Protein AF-A0AB35PEB1-F1 (af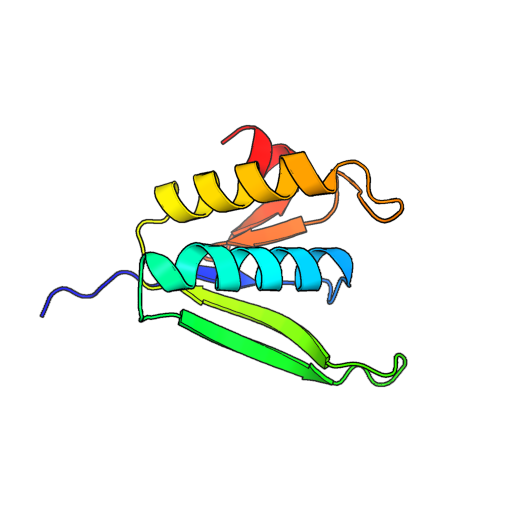db_monomer_lite)

pLDDT: mean 87.86, std 10.98, range [35.88, 96.69]

Foldseek 3Di:
DPPLPKKKKFQPPLDQVVQVLVVQLCVVCVVVDPPKDWDWDDDPPDRDIGTGMMIDSDDPVVSLVSSLVVLVVCVPPPSDDQQRWMAIPNRIDGVVRSNVD

Organism: Bacillus thuringiensis (NCBI:txid1428)

Sequence (101 aa):
MTNVEKVLIENVQENEFVSDLLKGLEQALRSETSSIEVQKKIQENAKGEIITAIVVGLATNLIYDYLKSILKMDKQREDYNVNITIKIEGKEYSLEEIEKK

Structure (mmCIF, N/CA/C/O backbone):
data_AF-A0AB35PEB1-F1
#
_entry.id   AF-A0AB35PEB1-F1
#
loop_
_atom_site.group_PDB
_atom_site.id
_atom_site.type_symbol
_atom_site.label_atom_id
_atom_site.label_alt_id
_atom_site.label_comp_id
_atom_site.label_asym_id
_atom_site.label_entity_id
_atom_site.label_seq_id
_atom_site.pdbx_PDB_ins_code
_atom_site.Cartn_x
_atom_site.Cartn_y
_atom_site.Cartn_z
_atom_site.occupancy
_atom_site.B_iso_or_equiv
_atom_site.auth_seq_id
_atom_site.auth_comp_id
_atom_site.auth_asym_id
_atom_site.auth_atom_id
_atom_site.pdbx_PDB_model_num
ATOM 1 N N . MET A 1 1 ? -7.027 -1.203 27.354 1.00 35.88 1 MET A N 1
ATOM 2 C CA . MET A 1 1 ? -6.117 -1.070 26.201 1.00 35.88 1 MET A CA 1
ATOM 3 C C . MET A 1 1 ? -6.920 -1.433 24.973 1.00 35.88 1 MET A C 1
ATOM 5 O O . MET A 1 1 ? -7.262 -2.595 24.815 1.00 35.88 1 MET A O 1
ATOM 9 N N . THR A 1 2 ? -7.336 -0.448 24.186 1.00 40.94 2 THR A N 1
ATOM 10 C CA . THR A 1 2 ? -7.943 -0.708 22.880 1.00 40.94 2 THR A CA 1
ATOM 11 C C . THR A 1 2 ? -6.825 -1.262 22.005 1.00 40.94 2 THR A C 1
ATOM 13 O O . THR A 1 2 ? -5.846 -0.558 21.767 1.00 40.94 2 THR A O 1
ATOM 16 N N . ASN A 1 3 ? -6.908 -2.536 21.613 1.00 48.97 3 ASN A N 1
ATOM 17 C CA . ASN A 1 3 ? -6.085 -3.044 20.521 1.00 48.97 3 ASN A CA 1
ATOM 18 C C . ASN A 1 3 ? -6.450 -2.183 19.314 1.00 48.97 3 ASN A C 1
ATOM 20 O O . ASN A 1 3 ? -7.556 -2.297 18.796 1.00 48.97 3 ASN A O 1
ATOM 24 N N . VAL A 1 4 ? -5.579 -1.249 18.942 1.00 57.53 4 VAL A N 1
ATOM 25 C CA . VAL A 1 4 ? -5.712 -0.569 17.660 1.00 57.53 4 VAL A CA 1
ATOM 26 C C . VAL A 1 4 ? -5.451 -1.663 16.638 1.00 57.53 4 VAL A C 1
ATOM 28 O O . VAL A 1 4 ? -4.332 -2.175 16.578 1.00 57.53 4 VAL A O 1
ATOM 31 N N . GLU A 1 5 ? -6.496 -2.105 15.937 1.00 78.75 5 GLU A N 1
ATOM 32 C CA . GLU A 1 5 ? -6.335 -3.043 14.831 1.00 78.75 5 GLU A CA 1
ATOM 33 C C . GLU A 1 5 ? -5.325 -2.427 13.863 1.00 78.75 5 GLU A C 1
ATOM 35 O O . GLU A 1 5 ? -5.497 -1.306 13.379 1.00 78.75 5 GLU A O 1
ATOM 40 N N . LYS A 1 6 ? -4.198 -3.117 13.702 1.00 89.19 6 LYS A N 1
ATOM 41 C CA . LYS A 1 6 ? -3.131 -2.707 12.805 1.00 89.19 6 LYS A CA 1
ATOM 42 C C . LYS A 1 6 ? -3.400 -3.354 11.462 1.00 89.19 6 LYS A C 1
ATOM 44 O O . LYS A 1 6 ? -3.501 -4.573 11.398 1.00 89.19 6 LYS A O 1
ATOM 49 N N . VAL A 1 7 ? -3.464 -2.537 10.424 1.00 92.75 7 VAL A N 1
ATOM 50 C CA . VAL A 1 7 ? -3.664 -2.980 9.051 1.00 92.75 7 VAL A CA 1
ATOM 51 C C . VAL A 1 7 ? -2.311 -3.184 8.391 1.00 92.75 7 VAL A C 1
ATOM 53 O O . VAL A 1 7 ? -1.514 -2.245 8.316 1.00 92.75 7 VAL A O 1
ATOM 56 N N . LEU A 1 8 ? -2.050 -4.398 7.916 1.00 95.00 8 LEU A N 1
ATOM 57 C CA . LEU A 1 8 ? -0.855 -4.736 7.146 1.00 95.00 8 LEU A CA 1
ATOM 58 C C . LEU A 1 8 ? -1.129 -4.576 5.647 1.00 95.00 8 LEU A C 1
ATOM 60 O O . LEU A 1 8 ? -2.078 -5.154 5.115 1.00 95.00 8 LEU A O 1
ATOM 64 N N . ILE A 1 9 ? -0.263 -3.825 4.969 1.00 96.06 9 ILE A N 1
ATOM 65 C CA . ILE A 1 9 ? -0.297 -3.603 3.523 1.00 96.06 9 ILE A CA 1
ATOM 66 C C . ILE A 1 9 ? 1.061 -3.988 2.941 1.00 96.06 9 ILE A C 1
ATOM 68 O O . ILE A 1 9 ? 2.081 -3.461 3.376 1.00 96.06 9 ILE A O 1
ATOM 72 N N . GLU A 1 10 ? 1.091 -4.884 1.960 1.00 96.69 10 GLU A N 1
ATOM 73 C CA . GLU A 1 10 ? 2.314 -5.496 1.438 1.00 96.69 10 GLU A CA 1
ATOM 74 C C . GLU A 1 10 ? 2.452 -5.301 -0.080 1.00 96.69 10 GLU A C 1
ATOM 76 O O . GLU A 1 10 ? 1.501 -5.468 -0.853 1.00 96.69 10 GLU A O 1
ATOM 81 N N . ASN A 1 11 ? 3.681 -5.013 -0.505 1.00 94.06 11 ASN A N 1
ATOM 82 C CA . ASN A 1 11 ? 4.144 -5.018 -1.887 1.00 94.06 11 ASN A CA 1
ATOM 83 C C . ASN A 1 11 ? 4.657 -6.419 -2.252 1.00 94.06 11 ASN A C 1
ATOM 85 O O . ASN A 1 11 ? 5.860 -6.683 -2.257 1.00 94.06 11 ASN A O 1
ATOM 89 N N . VAL A 1 12 ? 3.727 -7.330 -2.534 1.00 88.69 12 VAL A N 1
ATOM 90 C CA . VAL A 1 12 ? 4.015 -8.759 -2.767 1.00 88.69 12 VAL A CA 1
ATOM 91 C C . VAL A 1 12 ? 4.908 -9.036 -3.981 1.00 88.69 12 VAL A C 1
ATOM 93 O O . VAL A 1 12 ? 5.533 -10.090 -4.048 1.00 88.69 12 VAL A O 1
ATOM 96 N N . GLN A 1 13 ? 4.982 -8.101 -4.929 1.00 88.50 13 GLN A N 1
ATOM 97 C CA . GLN A 1 13 ? 5.738 -8.243 -6.177 1.00 88.50 13 GLN A CA 1
ATOM 98 C C . GLN A 1 13 ? 7.030 -7.418 -6.203 1.00 88.50 13 GLN A C 1
ATOM 100 O O . GLN A 1 13 ? 7.671 -7.354 -7.247 1.00 88.50 13 GLN A O 1
ATOM 105 N N . GLU A 1 14 ? 7.398 -6.766 -5.092 1.00 89.12 14 GLU A N 1
ATOM 106 C CA . GLU A 1 14 ? 8.548 -5.846 -5.037 1.00 89.12 14 GLU A CA 1
ATOM 107 C C . GLU A 1 14 ? 8.516 -4.820 -6.187 1.00 89.12 14 GLU A C 1
ATOM 109 O O . GLU A 1 14 ? 9.531 -4.481 -6.794 1.00 89.12 14 GLU A O 1
ATOM 114 N N . ASN A 1 15 ? 7.312 -4.341 -6.500 1.00 90.12 15 ASN A N 1
ATOM 115 C CA . ASN A 1 15 ? 7.043 -3.439 -7.605 1.00 90.12 15 ASN A CA 1
ATOM 116 C C . ASN A 1 15 ? 7.365 -1.986 -7.203 1.00 90.12 15 ASN A C 1
ATOM 118 O O . ASN A 1 15 ? 6.925 -1.524 -6.145 1.00 90.12 15 ASN A O 1
ATOM 122 N N . GLU A 1 16 ? 8.128 -1.263 -8.029 1.00 89.88 16 GLU A N 1
ATOM 123 C CA . GLU A 1 16 ? 8.570 0.110 -7.726 1.00 89.88 16 GLU A CA 1
ATOM 124 C C . GLU A 1 16 ? 7.398 1.089 -7.584 1.00 89.88 16 GLU A C 1
ATOM 126 O O . GLU A 1 16 ? 7.352 1.852 -6.619 1.00 89.88 16 GLU A O 1
ATOM 131 N N . PHE A 1 17 ? 6.400 1.003 -8.467 1.00 91.56 17 PHE A N 1
ATOM 132 C CA . PHE A 1 17 ? 5.183 1.806 -8.371 1.00 91.56 17 PHE A CA 1
ATOM 133 C C . PHE A 1 17 ? 4.465 1.573 -7.035 1.00 91.56 17 PHE A C 1
ATOM 135 O O . PHE A 1 17 ? 4.076 2.524 -6.360 1.00 91.56 17 PHE A O 1
ATOM 142 N N . VAL A 1 18 ? 4.323 0.312 -6.608 1.00 93.19 18 VAL A N 1
ATOM 143 C CA . VAL A 1 18 ? 3.694 -0.006 -5.315 1.00 93.19 18 VAL A CA 1
ATOM 144 C C . VAL A 1 18 ? 4.506 0.570 -4.159 1.00 93.19 18 VAL A C 1
ATOM 146 O O . VAL A 1 18 ? 3.934 1.077 -3.201 1.00 93.19 18 VAL A O 1
ATOM 149 N N . SER A 1 19 ? 5.833 0.539 -4.233 1.00 93.69 19 SER A N 1
ATOM 150 C CA . SER A 1 19 ? 6.679 1.164 -3.215 1.00 93.69 19 SER A CA 1
ATOM 151 C C . SER A 1 19 ? 6.447 2.669 -3.108 1.00 93.69 19 SER A C 1
ATOM 153 O O . SER A 1 19 ? 6.315 3.188 -1.999 1.00 93.69 19 SER A O 1
ATOM 155 N N . ASP A 1 20 ? 6.351 3.367 -4.238 1.00 92.38 20 ASP A N 1
ATOM 156 C CA . ASP A 1 20 ? 6.019 4.792 -4.253 1.00 92.38 20 ASP A CA 1
ATOM 157 C C . ASP A 1 20 ? 4.610 5.059 -3.715 1.00 92.38 20 ASP A C 1
ATOM 159 O O . ASP A 1 20 ? 4.423 5.983 -2.922 1.00 92.38 20 ASP A O 1
ATOM 163 N N . LEU A 1 21 ? 3.638 4.214 -4.067 1.00 93.88 21 LEU A N 1
ATOM 164 C CA . LEU A 1 21 ? 2.277 4.272 -3.537 1.00 93.88 21 LEU A CA 1
ATOM 165 C C . LEU A 1 21 ? 2.269 4.123 -2.009 1.00 93.88 21 LEU A C 1
ATOM 167 O O . LEU A 1 21 ? 1.649 4.925 -1.312 1.00 93.88 21 LEU A O 1
ATOM 171 N N . LEU A 1 22 ? 2.987 3.132 -1.466 1.00 95.12 22 LEU A N 1
ATOM 172 C CA . LEU A 1 22 ? 3.103 2.913 -0.020 1.00 95.12 22 LEU A CA 1
ATOM 173 C C . LEU A 1 22 ? 3.828 4.066 0.679 1.00 95.12 22 LEU A C 1
ATOM 175 O O . LEU A 1 22 ? 3.479 4.417 1.806 1.00 95.12 22 LEU A O 1
ATOM 179 N N . LYS A 1 23 ? 4.804 4.687 0.012 1.00 94.38 23 LYS A N 1
ATOM 180 C CA . LYS A 1 23 ? 5.475 5.893 0.502 1.00 94.38 23 LYS A CA 1
ATOM 181 C C . LYS A 1 23 ? 4.517 7.083 0.556 1.00 94.38 23 LYS A C 1
ATOM 183 O O . LYS A 1 23 ? 4.482 7.780 1.565 1.00 94.38 23 LYS A O 1
ATOM 188 N N . GLY A 1 24 ? 3.734 7.305 -0.499 1.00 93.44 24 GLY A N 1
ATOM 189 C CA . GLY A 1 24 ? 2.701 8.341 -0.524 1.00 93.44 24 GLY A CA 1
ATOM 190 C C . GLY A 1 24 ? 1.646 8.114 0.558 1.00 93.44 24 GLY A C 1
ATOM 191 O O . GLY A 1 24 ? 1.251 9.051 1.249 1.00 93.44 24 GLY A O 1
ATOM 192 N N . LEU A 1 25 ? 1.250 6.855 0.764 1.00 94.12 25 LEU A N 1
ATOM 193 C CA . LEU A 1 25 ? 0.293 6.465 1.794 1.00 94.12 25 LEU A CA 1
ATOM 194 C C . LEU A 1 25 ? 0.839 6.718 3.199 1.00 94.12 25 LEU A C 1
ATOM 196 O O . LEU A 1 25 ? 0.147 7.297 4.030 1.00 94.12 25 LEU A O 1
ATOM 200 N N . GLU A 1 26 ? 2.088 6.339 3.460 1.00 94.44 26 GLU A N 1
ATOM 201 C CA . GLU A 1 26 ? 2.758 6.645 4.721 1.00 94.44 26 GLU A CA 1
ATOM 202 C C . GLU A 1 26 ? 2.766 8.154 5.000 1.00 94.44 26 GLU A C 1
ATOM 204 O O . GLU A 1 26 ? 2.353 8.574 6.082 1.00 94.44 26 GLU A O 1
ATOM 209 N N . GLN A 1 27 ? 3.146 8.975 4.018 1.00 92.88 27 GLN A N 1
ATOM 210 C CA . GLN A 1 27 ? 3.196 10.429 4.180 1.00 92.88 27 GLN A CA 1
ATOM 211 C C . GLN A 1 27 ? 1.818 11.026 4.462 1.00 92.88 27 GLN A C 1
ATOM 213 O O . GLN A 1 27 ? 1.695 11.899 5.321 1.00 92.88 27 GLN A O 1
ATOM 218 N N . ALA A 1 28 ? 0.786 10.542 3.769 1.00 91.69 28 ALA A N 1
ATOM 219 C CA . ALA A 1 28 ? -0.580 11.013 3.943 1.00 91.69 28 ALA A CA 1
ATOM 220 C C . ALA A 1 28 ? -1.169 10.620 5.307 1.00 91.69 28 ALA A C 1
ATOM 222 O O . ALA A 1 28 ? -1.912 11.393 5.901 1.00 91.69 28 ALA A O 1
ATOM 223 N N . LEU A 1 29 ? -0.816 9.442 5.828 1.00 91.75 29 LEU A N 1
ATOM 224 C CA . LEU A 1 29 ? -1.347 8.934 7.095 1.00 91.75 29 LEU A CA 1
ATOM 225 C C . LEU A 1 29 ? -0.575 9.422 8.325 1.00 91.75 29 LEU A C 1
ATOM 227 O O . LEU A 1 29 ? -1.095 9.340 9.438 1.00 91.75 29 LEU A O 1
ATOM 231 N N . ARG A 1 30 ? 0.639 9.961 8.156 1.00 89.69 30 ARG A N 1
ATOM 232 C CA . ARG A 1 30 ? 1.437 10.531 9.257 1.00 89.69 30 ARG A CA 1
ATOM 233 C C . ARG A 1 30 ? 0.746 11.690 9.984 1.00 89.69 30 ARG A C 1
ATOM 235 O O . ARG A 1 30 ? 1.090 11.939 11.137 1.00 89.69 30 ARG A O 1
ATOM 242 N N . SER A 1 31 ? -0.195 12.396 9.346 1.00 85.44 31 SER A N 1
ATOM 243 C CA . SER A 1 31 ? -1.025 13.412 10.017 1.00 85.44 31 SER A CA 1
ATOM 244 C C . SER A 1 31 ? -2.139 12.809 10.873 1.00 85.44 31 SER A C 1
ATOM 246 O O . SER A 1 31 ? -2.572 13.442 11.832 1.00 85.44 31 SER A O 1
ATOM 248 N N . GLU A 1 32 ? -2.581 11.594 10.544 1.00 87.44 32 GLU A N 1
ATOM 249 C CA . GLU A 1 32 ? -3.746 10.938 11.145 1.00 87.44 32 GLU A CA 1
ATOM 250 C C . GLU A 1 32 ? -3.368 9.989 12.287 1.00 87.44 32 GLU A C 1
ATOM 252 O O . GLU A 1 32 ? -4.117 9.824 13.249 1.00 87.44 32 GLU A O 1
ATOM 257 N N . THR A 1 33 ? -2.206 9.337 12.196 1.00 87.25 33 THR A N 1
ATOM 258 C CA . THR A 1 33 ? -1.738 8.386 13.207 1.00 87.25 33 THR A CA 1
ATOM 259 C C . THR A 1 33 ? -0.222 8.416 13.357 1.00 87.25 33 THR A C 1
ATOM 261 O O . THR A 1 33 ? 0.532 8.554 12.396 1.00 87.25 33 THR A O 1
ATOM 264 N N . SER A 1 34 ? 0.240 8.221 14.591 1.00 85.38 34 SER A N 1
ATOM 265 C CA . SER A 1 34 ? 1.649 7.963 14.899 1.00 85.38 34 SER A CA 1
ATOM 266 C C . SER A 1 34 ? 2.002 6.473 14.847 1.00 85.38 34 SER A C 1
ATOM 268 O O . SER A 1 34 ? 3.175 6.117 14.949 1.00 85.38 34 SER A O 1
ATOM 270 N N . SER A 1 35 ? 1.012 5.588 14.679 1.00 90.44 35 SER A N 1
ATOM 271 C CA . SER A 1 35 ? 1.208 4.139 14.623 1.00 90.44 35 SER A CA 1
ATOM 272 C C . SER A 1 35 ? 1.407 3.683 13.177 1.00 90.44 35 SER A C 1
ATOM 274 O O . SER A 1 35 ? 0.536 3.038 12.600 1.00 90.44 35 SER A O 1
ATOM 276 N N . ILE A 1 36 ? 2.550 4.043 12.589 1.00 93.25 36 ILE A N 1
ATOM 277 C CA . ILE A 1 36 ? 2.954 3.602 11.247 1.00 93.25 36 ILE A CA 1
ATOM 278 C C . ILE A 1 36 ? 4.332 2.955 11.328 1.00 93.25 36 ILE A C 1
ATOM 280 O O . ILE A 1 36 ? 5.282 3.567 11.814 1.00 93.25 36 ILE A O 1
ATOM 284 N N . GLU A 1 37 ? 4.447 1.734 10.821 1.00 94.69 37 GLU A N 1
ATOM 285 C CA . GLU A 1 37 ? 5.713 1.014 10.691 1.00 94.69 37 GLU A CA 1
ATOM 286 C C . GLU A 1 37 ? 5.952 0.702 9.212 1.00 94.69 37 GLU A C 1
ATOM 288 O O . GLU A 1 37 ? 5.048 0.233 8.525 1.00 94.69 37 GLU A O 1
ATOM 293 N N . VAL A 1 38 ? 7.157 0.972 8.708 1.00 95.62 38 VAL A N 1
ATOM 294 C CA . VAL A 1 38 ? 7.520 0.772 7.296 1.00 95.62 38 VAL A CA 1
ATOM 295 C C . VAL A 1 38 ? 8.608 -0.284 7.214 1.00 95.62 38 VAL A C 1
ATOM 297 O O . VAL A 1 38 ? 9.642 -0.169 7.872 1.00 95.62 38 VAL A O 1
ATOM 300 N N . GLN A 1 39 ? 8.392 -1.291 6.377 1.00 94.81 39 GLN A N 1
ATOM 301 C CA . GLN A 1 39 ? 9.379 -2.308 6.054 1.00 94.81 39 GLN A CA 1
ATOM 302 C C . GLN A 1 39 ? 9.979 -2.017 4.687 1.00 94.81 39 GLN A C 1
ATOM 304 O O . GLN A 1 39 ? 9.267 -1.743 3.718 1.00 94.81 39 GLN A O 1
ATOM 309 N N . LYS A 1 40 ? 11.306 -2.075 4.624 1.00 94.12 40 LYS A N 1
ATOM 310 C CA . LYS A 1 40 ? 12.072 -1.825 3.412 1.00 94.12 40 LYS A CA 1
ATOM 311 C C . LYS A 1 40 ? 13.022 -2.974 3.134 1.00 94.12 40 LYS A C 1
ATOM 313 O O . LYS A 1 40 ? 13.509 -3.621 4.061 1.00 94.12 40 LYS A O 1
ATOM 318 N N . LYS A 1 41 ? 13.339 -3.164 1.861 1.00 90.25 41 LYS A N 1
ATOM 319 C CA . LYS A 1 41 ? 14.350 -4.106 1.390 1.00 90.25 41 LYS A CA 1
ATOM 320 C C . LYS A 1 41 ? 15.278 -3.406 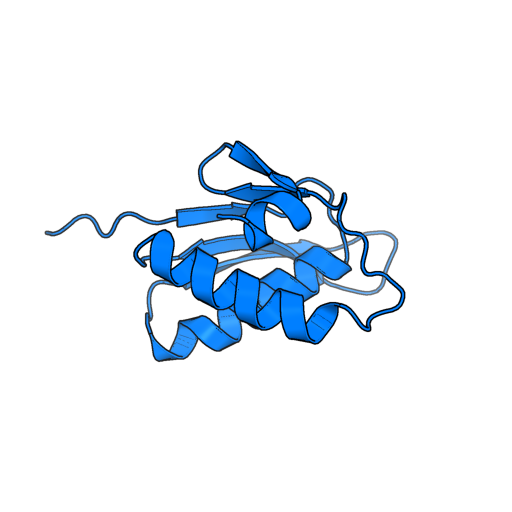0.402 1.00 90.25 41 LYS A C 1
ATOM 322 O O . LYS A 1 41 ? 14.849 -2.539 -0.352 1.00 90.25 41 LYS A O 1
ATOM 327 N N . ILE A 1 42 ? 16.555 -3.774 0.413 1.00 86.56 42 ILE A N 1
ATOM 328 C CA . ILE A 1 42 ? 17.518 -3.325 -0.599 1.00 86.56 42 ILE A CA 1
ATOM 329 C C . ILE A 1 42 ? 17.256 -4.134 -1.874 1.00 86.56 42 ILE A C 1
ATOM 331 O O . ILE A 1 42 ? 17.262 -5.365 -1.818 1.00 86.56 42 ILE A O 1
ATOM 335 N N . GLN A 1 43 ? 17.028 -3.470 -3.009 1.00 79.50 43 GLN A N 1
ATOM 336 C CA . GLN A 1 43 ? 17.011 -4.160 -4.300 1.00 79.50 43 GLN A CA 1
ATOM 337 C C . GLN A 1 43 ? 18.452 -4.394 -4.764 1.00 79.50 43 GLN A C 1
ATOM 339 O O . GLN A 1 43 ? 19.232 -3.457 -4.894 1.00 79.50 43 GLN A O 1
ATOM 344 N N . GLU A 1 44 ? 18.817 -5.647 -5.036 1.00 69.31 44 GLU A N 1
ATOM 345 C CA . GLU A 1 44 ? 20.184 -5.989 -5.467 1.00 69.31 44 GLU A CA 1
ATOM 346 C C . GLU A 1 44 ? 20.517 -5.453 -6.872 1.00 69.31 44 GLU A C 1
ATOM 348 O O . GLU A 1 44 ? 21.680 -5.188 -7.171 1.00 69.31 44 GLU A O 1
ATOM 353 N N . ASN A 1 45 ? 19.500 -5.241 -7.719 1.00 65.25 45 ASN A N 1
ATOM 354 C CA . ASN A 1 45 ? 19.669 -4.894 -9.136 1.00 65.25 45 ASN A CA 1
ATOM 355 C C . ASN A 1 45 ? 19.329 -3.433 -9.489 1.00 65.25 45 ASN A C 1
ATOM 357 O O . ASN A 1 45 ? 19.584 -3.011 -10.616 1.00 65.25 45 ASN A O 1
ATOM 361 N N . ALA A 1 46 ? 18.805 -2.646 -8.547 1.00 59.16 46 ALA A N 1
ATOM 362 C CA . ALA A 1 46 ? 18.529 -1.220 -8.717 1.00 59.16 46 ALA A CA 1
ATOM 363 C C . ALA A 1 46 ? 19.128 -0.450 -7.536 1.00 59.16 46 ALA A C 1
ATOM 365 O O . ALA A 1 46 ? 19.118 -0.926 -6.406 1.00 59.16 46 ALA A O 1
ATOM 366 N N .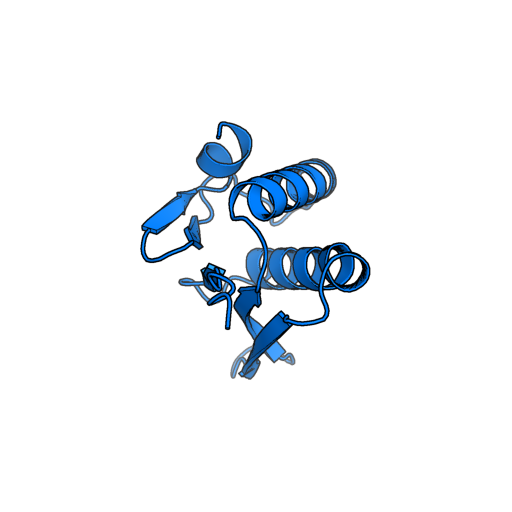 LYS A 1 47 ? 19.689 0.741 -7.770 1.00 57.53 47 LYS A N 1
ATOM 367 C CA . LYS A 1 47 ? 20.322 1.561 -6.720 1.00 57.53 47 LYS A CA 1
ATOM 368 C C . LYS A 1 47 ? 19.273 2.183 -5.780 1.00 57.53 47 LYS A C 1
ATOM 370 O O . LYS A 1 47 ? 19.104 3.401 -5.789 1.00 57.53 47 LYS A O 1
ATOM 375 N N . GLY A 1 48 ? 18.582 1.381 -4.971 1.00 76.31 48 GLY A N 1
ATOM 376 C CA . GLY A 1 48 ? 17.527 1.883 -4.092 1.00 76.31 48 GLY A CA 1
ATOM 377 C C . GLY A 1 48 ? 17.020 0.907 -3.031 1.00 76.31 48 GLY A C 1
ATOM 378 O O . GLY A 1 48 ? 17.182 -0.311 -3.117 1.00 76.31 48 GLY A O 1
ATOM 379 N N . GLU A 1 49 ? 16.392 1.485 -2.007 1.00 87.69 49 GLU A N 1
ATOM 380 C CA . GLU A 1 49 ? 15.513 0.767 -1.085 1.00 87.69 49 GLU A CA 1
ATOM 381 C C . GLU A 1 49 ? 14.098 0.741 -1.667 1.00 87.69 49 GLU A C 1
ATOM 383 O O . GLU A 1 49 ? 13.601 1.775 -2.115 1.00 87.69 49 GLU A O 1
ATOM 388 N N . ILE A 1 50 ? 13.429 -0.406 -1.583 1.00 90.81 50 ILE A N 1
ATOM 389 C CA . ILE A 1 50 ? 12.013 -0.548 -1.909 1.00 90.81 50 ILE A CA 1
ATOM 390 C C . ILE A 1 50 ? 11.197 -0.757 -0.634 1.00 90.81 50 ILE A C 1
ATOM 392 O O . ILE A 1 50 ? 11.631 -1.470 0.273 1.00 90.81 50 ILE A O 1
ATOM 396 N N . ILE A 1 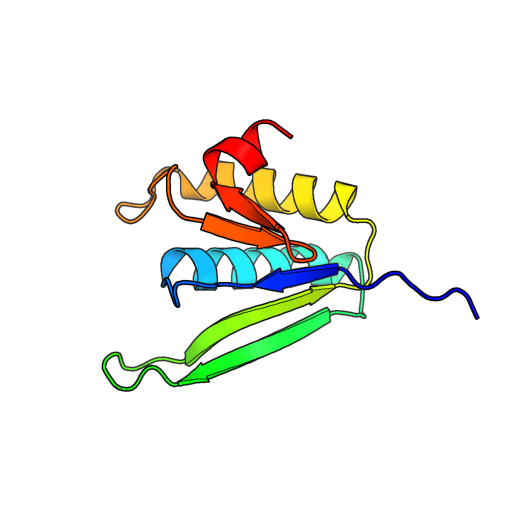51 ? 10.015 -0.148 -0.548 1.00 94.25 51 ILE A N 1
ATOM 397 C CA . ILE A 1 51 ? 9.059 -0.420 0.526 1.00 94.25 51 ILE A CA 1
ATOM 398 C C . ILE A 1 51 ? 8.344 -1.736 0.211 1.00 94.25 51 ILE A C 1
A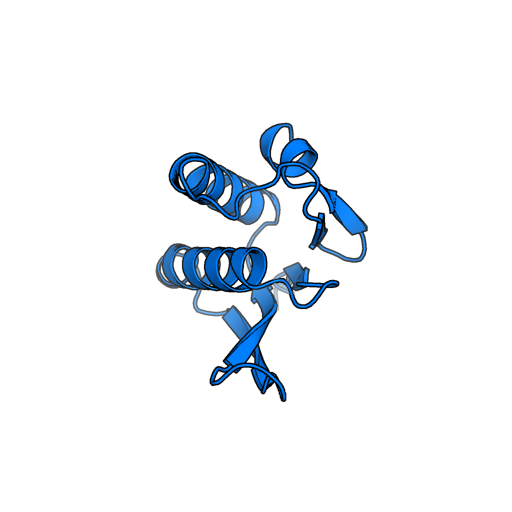TOM 400 O O . ILE A 1 51 ? 7.659 -1.862 -0.808 1.00 94.25 51 ILE A O 1
ATOM 404 N N . THR A 1 52 ? 8.514 -2.716 1.097 1.00 94.31 52 THR A N 1
ATOM 405 C CA . THR A 1 52 ? 7.920 -4.053 0.974 1.00 94.31 52 THR A CA 1
ATOM 406 C C . THR A 1 52 ? 6.620 -4.184 1.752 1.00 94.31 52 THR A C 1
ATOM 408 O O . THR A 1 52 ? 5.758 -4.963 1.358 1.00 94.31 52 THR A O 1
ATOM 411 N N . ALA A 1 53 ? 6.449 -3.423 2.832 1.00 95.25 53 ALA A N 1
ATOM 412 C CA . ALA A 1 53 ? 5.199 -3.382 3.575 1.00 95.25 53 ALA A CA 1
ATOM 413 C C . ALA A 1 53 ? 5.077 -2.110 4.415 1.00 95.25 53 ALA A C 1
ATOM 415 O O . ALA A 1 53 ? 6.080 -1.515 4.813 1.00 95.25 53 ALA A O 1
ATOM 416 N N . ILE A 1 54 ? 3.843 -1.737 4.744 1.00 95.81 54 ILE A N 1
ATOM 417 C CA . ILE A 1 54 ? 3.541 -0.794 5.816 1.00 95.81 54 ILE A CA 1
ATOM 418 C C . ILE A 1 54 ? 2.496 -1.392 6.756 1.00 95.81 54 ILE A C 1
ATOM 420 O O . ILE A 1 54 ? 1.600 -2.121 6.332 1.00 95.81 54 ILE A O 1
ATOM 424 N N . VAL A 1 55 ? 2.611 -1.073 8.038 1.00 94.69 55 VAL A N 1
ATOM 425 C CA . VAL A 1 55 ? 1.645 -1.434 9.073 1.00 94.69 55 VAL A CA 1
ATOM 426 C C . VAL A 1 55 ? 1.075 -0.150 9.645 1.00 94.69 55 VAL A C 1
ATOM 428 O O . VAL A 1 55 ? 1.836 0.710 10.083 1.00 94.69 55 VAL A O 1
ATOM 431 N N . VAL A 1 56 ? -0.248 -0.019 9.650 1.00 93.31 56 VAL A N 1
ATOM 432 C CA . VAL A 1 56 ? -0.933 1.217 10.037 1.00 93.31 56 VAL A CA 1
ATOM 433 C C . VAL A 1 56 ? -1.966 0.931 11.121 1.00 93.31 56 VAL A C 1
ATOM 435 O O . VAL A 1 56 ? -2.894 0.158 10.917 1.00 93.31 56 VAL A O 1
ATOM 438 N N . GLY A 1 57 ? -1.852 1.597 12.266 1.00 91.12 57 GLY A N 1
ATOM 439 C CA . GLY A 1 57 ? -2.873 1.609 13.313 1.00 91.12 57 GLY A CA 1
ATOM 440 C C . GLY A 1 57 ? -3.993 2.604 13.007 1.00 91.12 57 GLY A C 1
ATOM 441 O O . GLY A 1 57 ? -4.119 3.611 13.705 1.00 91.12 57 GLY A O 1
ATOM 442 N N . LEU A 1 58 ? -4.768 2.347 11.950 1.00 87.00 58 LEU A N 1
ATOM 443 C CA . LEU A 1 58 ? -5.963 3.101 11.557 1.00 87.00 58 LEU A CA 1
ATOM 444 C C . LEU A 1 58 ? -7.044 2.161 11.036 1.00 87.00 58 LEU A C 1
ATOM 446 O O . LEU A 1 58 ? -6.768 1.050 10.593 1.00 87.00 58 LEU A O 1
ATOM 450 N N . ALA A 1 59 ? -8.283 2.650 11.039 1.00 87.88 59 ALA A N 1
ATOM 451 C CA . ALA A 1 59 ? -9.394 1.930 10.442 1.00 87.88 59 ALA A CA 1
ATOM 452 C C . ALA A 1 59 ? -9.139 1.670 8.948 1.00 87.88 59 ALA A C 1
ATOM 454 O O . ALA A 1 59 ? -8.846 2.591 8.183 1.00 87.88 59 ALA A O 1
ATOM 455 N N . THR A 1 60 ? -9.345 0.424 8.523 1.00 88.06 60 THR A N 1
ATOM 456 C CA . THR A 1 60 ? -9.146 -0.043 7.146 1.00 88.06 60 THR A CA 1
ATOM 457 C C . THR A 1 60 ? -9.852 0.826 6.100 1.00 88.06 60 THR A C 1
ATOM 459 O O . THR A 1 60 ? -9.290 1.085 5.040 1.00 88.06 60 THR A O 1
ATOM 462 N N . ASN A 1 61 ? -11.055 1.332 6.393 1.00 89.12 61 ASN A N 1
ATOM 463 C CA . ASN A 1 61 ? -11.801 2.187 5.460 1.00 89.12 61 ASN A CA 1
ATOM 464 C C . ASN A 1 61 ? -11.068 3.500 5.149 1.00 89.12 61 ASN A C 1
ATOM 466 O O . ASN A 1 61 ? -11.012 3.896 3.990 1.00 89.12 61 ASN A O 1
ATOM 470 N N . LEU A 1 62 ? -10.453 4.134 6.156 1.00 89.38 62 LEU A N 1
ATOM 471 C CA . LEU A 1 62 ? -9.675 5.358 5.945 1.00 89.38 62 LEU A CA 1
ATOM 472 C C . LEU A 1 62 ? -8.469 5.071 5.052 1.00 89.38 62 LEU A C 1
ATOM 474 O O . LEU A 1 62 ? -8.200 5.811 4.114 1.00 89.38 62 LEU A O 1
ATOM 478 N N . ILE A 1 63 ? -7.783 3.954 5.294 1.00 91.38 63 ILE A N 1
ATOM 479 C CA . ILE A 1 63 ? -6.642 3.522 4.480 1.00 91.38 63 ILE A CA 1
ATOM 480 C C . ILE A 1 63 ? -7.051 3.359 3.009 1.00 91.38 63 ILE A C 1
ATOM 482 O O . ILE A 1 63 ? -6.337 3.839 2.129 1.00 91.38 63 ILE A O 1
ATOM 486 N N . TYR A 1 64 ? -8.209 2.744 2.734 1.00 92.81 64 TYR A N 1
ATOM 487 C CA . TYR A 1 64 ? -8.748 2.650 1.374 1.00 92.81 64 TYR A CA 1
ATOM 488 C C . TYR A 1 64 ? -9.020 4.027 0.754 1.00 92.81 64 TYR A C 1
ATOM 490 O O . TYR A 1 64 ? -8.693 4.233 -0.413 1.00 92.81 64 TYR A O 1
ATOM 498 N N . ASP A 1 65 ? -9.564 4.983 1.506 1.00 92.44 65 ASP A N 1
ATOM 499 C CA . ASP A 1 65 ? -9.828 6.331 0.990 1.00 92.44 65 ASP A CA 1
ATOM 500 C C . ASP A 1 65 ? -8.538 7.073 0.606 1.00 92.44 65 ASP A C 1
ATOM 502 O O . ASP A 1 65 ? -8.462 7.657 -0.482 1.00 92.44 65 ASP A O 1
ATOM 506 N N . TYR A 1 66 ? -7.492 6.987 1.434 1.00 92.62 66 TYR A N 1
ATOM 507 C CA . TYR A 1 66 ? -6.179 7.549 1.102 1.00 92.62 66 TYR A CA 1
ATOM 508 C C . TYR A 1 66 ? -5.546 6.847 -0.103 1.00 92.62 66 TYR A C 1
ATOM 510 O O . TYR A 1 66 ? -5.083 7.525 -1.022 1.00 92.62 66 TYR A O 1
ATOM 518 N N . LEU A 1 67 ? -5.591 5.510 -0.154 1.00 93.25 67 LEU A N 1
ATOM 519 C CA . LEU A 1 67 ? -5.113 4.733 -1.303 1.00 93.25 67 LEU A CA 1
ATOM 520 C C . LEU A 1 67 ? -5.791 5.177 -2.599 1.00 93.25 67 LEU A C 1
ATOM 522 O O . LEU A 1 67 ? -5.108 5.485 -3.570 1.00 93.25 67 LEU A O 1
ATOM 526 N N . LYS A 1 68 ? -7.123 5.282 -2.618 1.00 93.12 68 LYS A N 1
ATOM 527 C CA . LYS A 1 68 ? -7.866 5.769 -3.790 1.00 93.12 68 LYS A CA 1
ATOM 528 C C . LYS A 1 68 ? -7.462 7.180 -4.188 1.00 93.12 68 LYS A C 1
ATOM 530 O O . LYS A 1 68 ? -7.383 7.477 -5.378 1.00 93.12 68 LYS A O 1
ATOM 535 N N . SER A 1 69 ? -7.263 8.065 -3.212 1.00 91.69 69 SER A N 1
ATOM 536 C CA . SER A 1 69 ? -6.863 9.445 -3.484 1.00 91.69 69 SER A CA 1
ATOM 537 C C . SER A 1 69 ? -5.499 9.497 -4.169 1.00 91.69 69 SER A C 1
ATOM 539 O O . SER A 1 69 ? -5.353 10.194 -5.170 1.00 91.69 69 SER A O 1
ATOM 541 N N . ILE A 1 70 ? -4.530 8.724 -3.675 1.00 91.62 70 ILE A N 1
ATOM 542 C CA . ILE A 1 70 ? -3.181 8.654 -4.248 1.00 91.62 70 ILE A CA 1
ATOM 543 C C . ILE A 1 70 ? -3.227 7.995 -5.630 1.00 91.62 70 ILE A C 1
ATOM 545 O O . ILE A 1 70 ? -2.731 8.565 -6.598 1.00 91.62 70 ILE A O 1
ATOM 549 N N . LEU A 1 71 ? -3.936 6.869 -5.769 1.00 91.56 71 LEU A N 1
ATOM 550 C CA . LEU A 1 71 ? -4.093 6.172 -7.048 1.00 91.56 71 LEU A CA 1
ATOM 551 C C . LEU A 1 71 ? -4.670 7.076 -8.137 1.00 91.56 71 LEU A C 1
ATOM 553 O O . LEU A 1 71 ? -4.192 7.033 -9.265 1.00 91.56 71 LEU A O 1
ATOM 557 N N . LYS A 1 72 ? -5.654 7.926 -7.813 1.00 89.31 72 LYS A N 1
ATOM 558 C CA . LYS A 1 72 ? -6.213 8.905 -8.761 1.00 89.31 72 LYS A CA 1
ATOM 559 C C . LYS A 1 72 ? -5.169 9.896 -9.277 1.00 89.31 72 LYS A C 1
ATOM 561 O O . LYS A 1 72 ? -5.270 10.302 -10.433 1.00 89.31 72 LYS A O 1
ATOM 566 N N . MET A 1 73 ? -4.209 10.291 -8.442 1.00 86.94 73 MET A N 1
ATOM 567 C CA . MET A 1 73 ? -3.115 11.186 -8.831 1.00 86.94 73 MET A CA 1
ATOM 568 C C . MET A 1 73 ? -2.074 10.447 -9.679 1.00 86.94 73 MET A C 1
ATOM 570 O O . MET A 1 73 ? -1.598 10.984 -10.677 1.00 86.94 73 MET A O 1
ATOM 574 N N . ASP A 1 74 ? -1.797 9.192 -9.335 1.00 87.38 74 ASP A N 1
ATOM 575 C CA . ASP A 1 74 ? -0.760 8.379 -9.967 1.00 87.38 74 ASP A CA 1
ATOM 576 C C . ASP A 1 74 ? -1.183 7.720 -11.292 1.00 87.38 74 ASP A C 1
ATOM 578 O O . ASP A 1 74 ? -0.331 7.195 -12.007 1.00 87.38 74 ASP A O 1
ATOM 582 N N . LYS A 1 75 ? -2.465 7.802 -11.690 1.00 83.69 75 LYS A N 1
ATOM 583 C CA . LYS A 1 75 ? -2.973 7.276 -12.981 1.00 83.69 75 LYS A CA 1
ATOM 584 C C . LYS A 1 75 ? -2.241 7.788 -14.218 1.00 83.69 75 LYS A C 1
ATOM 586 O O . LYS A 1 75 ? -2.363 7.194 -15.284 1.00 83.69 75 LYS A O 1
ATOM 591 N N . GLN A 1 76 ? -1.570 8.931 -14.107 1.00 82.94 76 GLN A N 1
ATOM 592 C CA . GLN A 1 76 ? -0.846 9.546 -15.219 1.00 82.94 76 GLN A CA 1
ATOM 593 C C . GLN A 1 76 ? 0.600 9.052 -15.341 1.00 82.94 76 GLN A C 1
ATOM 595 O O . GLN A 1 76 ? 1.284 9.439 -16.287 1.00 82.94 76 GLN A O 1
ATOM 600 N N . ARG A 1 77 ? 1.084 8.231 -14.400 1.00 84.50 77 ARG A N 1
ATOM 601 C CA . ARG A 1 77 ? 2.434 7.673 -14.462 1.00 84.50 77 ARG A CA 1
ATOM 602 C C . ARG A 1 77 ? 2.547 6.614 -15.560 1.00 84.50 77 ARG A C 1
ATOM 604 O O . ARG A 1 77 ? 1.616 5.853 -15.802 1.00 84.50 77 ARG A O 1
ATOM 611 N N . GLU A 1 78 ? 3.713 6.549 -16.199 1.00 85.25 78 GLU A N 1
ATOM 612 C CA . GLU A 1 78 ? 3.995 5.606 -17.293 1.00 85.25 78 GLU A CA 1
ATOM 613 C C . GLU A 1 78 ? 4.007 4.142 -16.823 1.00 85.25 78 GLU A C 1
ATOM 615 O O . GLU A 1 78 ? 3.603 3.244 -17.557 1.00 85.25 78 GLU A O 1
ATOM 620 N N . ASP A 1 79 ? 4.418 3.908 -15.577 1.00 84.69 79 ASP A N 1
ATOM 621 C CA . ASP A 1 79 ? 4.489 2.597 -14.932 1.00 84.69 79 ASP A CA 1
ATOM 622 C C . ASP A 1 79 ? 3.177 2.173 -14.243 1.00 84.69 79 ASP A C 1
ATOM 624 O O . ASP A 1 79 ? 3.107 1.094 -13.650 1.00 84.69 79 ASP A O 1
ATOM 628 N N . TYR A 1 80 ? 2.116 2.985 -14.340 1.00 87.81 80 TYR A N 1
ATOM 629 C CA . TYR A 1 80 ? 0.804 2.652 -13.790 1.00 87.81 80 TYR A CA 1
ATOM 630 C C . TYR A 1 80 ? 0.136 1.523 -14.586 1.00 87.81 80 TYR A C 1
ATOM 632 O O . TYR A 1 80 ? -0.104 1.624 -15.791 1.00 87.81 80 TYR A O 1
ATOM 640 N N . ASN A 1 81 ? -0.256 0.456 -13.890 1.00 89.12 81 ASN A N 1
ATOM 641 C CA . ASN A 1 81 ? -1.030 -0.640 -14.462 1.00 89.12 81 ASN A CA 1
ATOM 642 C C . ASN A 1 81 ? -2.107 -1.087 -13.470 1.00 89.12 81 ASN A C 1
ATOM 644 O O . ASN A 1 81 ? -1.810 -1.505 -12.355 1.00 89.12 81 ASN A O 1
ATOM 648 N N . VAL A 1 82 ? -3.369 -1.036 -13.901 1.00 88.44 82 VAL A N 1
ATOM 649 C CA . VAL A 1 82 ? -4.545 -1.388 -13.083 1.00 88.44 82 VAL A CA 1
ATOM 650 C C . VAL A 1 82 ? -4.505 -2.818 -12.528 1.00 88.44 82 VAL A C 1
ATOM 652 O O . VAL A 1 82 ? -5.130 -3.092 -11.507 1.00 88.44 82 VAL A O 1
ATOM 655 N N . ASN A 1 83 ? -3.756 -3.713 -13.180 1.00 91.19 83 ASN A N 1
ATOM 656 C CA . ASN A 1 83 ? -3.592 -5.110 -12.782 1.00 91.19 83 ASN A CA 1
ATOM 657 C C . ASN A 1 83 ? -2.479 -5.321 -11.744 1.00 91.19 83 ASN A C 1
ATOM 659 O O . ASN A 1 83 ? -2.29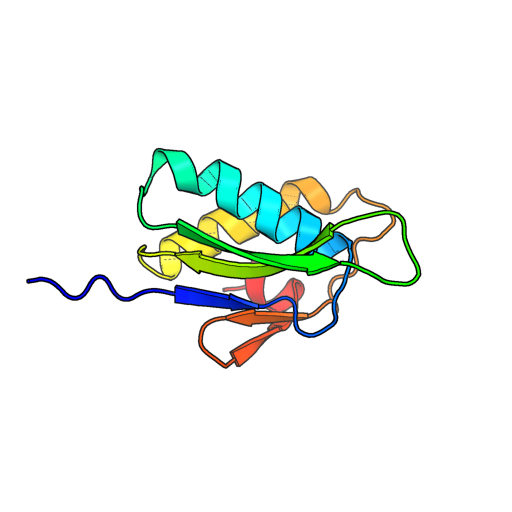6 -6.448 -11.291 1.00 91.19 83 ASN A O 1
ATOM 663 N N . ILE A 1 84 ? -1.717 -4.280 -11.385 1.00 92.69 84 ILE A N 1
ATOM 664 C CA . ILE A 1 84 ? -0.758 -4.355 -10.278 1.00 92.69 84 ILE A CA 1
ATOM 665 C C . ILE A 1 84 ? -1.525 -4.717 -9.008 1.00 92.69 84 ILE A C 1
ATOM 667 O O . ILE A 1 84 ? -2.604 -4.187 -8.748 1.00 92.69 84 ILE A O 1
ATOM 671 N N . THR A 1 85 ? -0.968 -5.629 -8.221 1.00 94.06 85 THR A N 1
ATOM 672 C CA . THR A 1 85 ? -1.603 -6.131 -7.005 1.00 94.06 85 THR A CA 1
ATOM 673 C C . THR A 1 85 ? -0.863 -5.663 -5.766 1.00 94.06 85 THR A C 1
ATOM 675 O O . THR A 1 85 ? 0.366 -5.704 -5.715 1.00 94.06 85 THR A O 1
ATOM 678 N N . ILE A 1 86 ? -1.620 -5.306 -4.734 1.00 94.25 86 ILE A N 1
ATOM 679 C CA . ILE A 1 86 ? -1.115 -5.123 -3.374 1.00 94.25 86 ILE A CA 1
ATOM 680 C C . ILE A 1 86 ? -1.904 -6.024 -2.433 1.00 94.25 86 ILE A C 1
ATOM 682 O O . ILE A 1 86 ? -3.061 -6.359 -2.694 1.00 94.25 86 ILE A O 1
ATOM 686 N N . LYS A 1 87 ? -1.295 -6.421 -1.323 1.00 95.50 87 LYS A N 1
ATOM 687 C CA . LYS A 1 87 ? -1.945 -7.293 -0.346 1.00 95.50 87 LYS A CA 1
ATOM 688 C C . LYS A 1 87 ? -2.314 -6.492 0.889 1.00 95.50 87 LYS A C 1
ATOM 690 O O . LYS A 1 87 ? -1.453 -5.851 1.470 1.00 95.50 87 LYS A O 1
ATOM 695 N N . ILE A 1 88 ? -3.584 -6.508 1.276 1.00 93.81 88 ILE A N 1
ATOM 696 C CA . ILE A 1 88 ? -4.113 -5.809 2.452 1.00 93.81 88 ILE A CA 1
ATOM 697 C C . ILE A 1 88 ? -4.755 -6.859 3.356 1.00 93.81 88 ILE A C 1
ATOM 699 O O . ILE A 1 88 ? -5.644 -7.586 2.907 1.00 93.81 88 ILE A O 1
ATOM 703 N N . GLU A 1 89 ? -4.326 -6.946 4.616 1.00 91.38 89 GLU A N 1
ATOM 704 C CA . GLU A 1 89 ? -4.873 -7.894 5.605 1.00 91.38 89 GLU A CA 1
ATOM 705 C C . GLU A 1 89 ? -4.875 -9.349 5.105 1.00 91.38 89 GLU A C 1
ATOM 707 O O . GLU A 1 89 ? -5.861 -10.079 5.214 1.00 91.38 89 GLU A O 1
ATOM 712 N N . GLY A 1 90 ? -3.781 -9.781 4.474 1.00 90.81 90 GLY A N 1
ATOM 713 C CA . GLY A 1 90 ? -3.682 -11.151 3.971 1.00 90.81 90 GLY A CA 1
ATOM 714 C C . GLY A 1 90 ? -4.321 -11.384 2.597 1.00 90.81 90 GLY A C 1
ATOM 715 O O . GLY A 1 90 ? -4.073 -12.434 2.007 1.00 90.81 90 GLY A O 1
ATOM 716 N N . LYS A 1 91 ? -5.101 -10.434 2.065 1.00 93.44 91 LYS A N 1
ATOM 717 C CA . LYS A 1 91 ? -5.820 -10.580 0.795 1.00 93.44 91 LYS A CA 1
ATOM 718 C C . LYS A 1 91 ? -5.238 -9.687 -0.295 1.00 93.44 91 LYS A C 1
ATOM 720 O O . LYS A 1 91 ? -5.040 -8.495 -0.087 1.00 93.44 91 LYS A O 1
ATOM 725 N N . GLU A 1 92 ? -4.987 -10.270 -1.459 1.00 94.75 92 GLU A N 1
ATOM 726 C CA . GLU A 1 92 ? -4.529 -9.538 -2.638 1.00 94.75 92 GLU A CA 1
ATOM 727 C C . GLU A 1 92 ? -5.687 -8.815 -3.321 1.00 94.75 92 GLU A C 1
ATOM 729 O O . GLU A 1 92 ? -6.789 -9.354 -3.454 1.00 94.75 92 GLU A O 1
ATOM 734 N N . TYR A 1 93 ? -5.408 -7.585 -3.735 1.00 94.50 93 TYR A N 1
ATOM 735 C CA . TYR A 1 93 ? -6.299 -6.730 -4.495 1.00 94.50 93 TYR A CA 1
ATOM 736 C C . TYR A 1 93 ? -5.508 -6.092 -5.627 1.00 94.50 93 TYR A C 1
ATOM 738 O O . TYR A 1 93 ? -4.421 -5.551 -5.410 1.00 94.50 93 TYR A O 1
ATOM 746 N N . SER A 1 94 ? -6.070 -6.117 -6.826 1.00 94.31 94 SER A N 1
ATOM 747 C CA . SER A 1 94 ? -5.612 -5.256 -7.912 1.00 94.31 94 SER A CA 1
ATOM 748 C C . SER A 1 94 ? -5.868 -3.779 -7.586 1.00 94.31 94 SER A C 1
ATOM 750 O O . SER A 1 94 ? -6.769 -3.444 -6.807 1.00 94.31 94 SER A O 1
ATOM 752 N N . LEU A 1 95 ? -5.110 -2.870 -8.209 1.00 91.75 95 LEU A N 1
ATOM 753 C CA . LEU A 1 95 ? -5.375 -1.431 -8.095 1.00 91.75 95 LEU A CA 1
ATOM 754 C C . LEU A 1 95 ? -6.806 -1.103 -8.543 1.00 91.75 95 LEU A C 1
ATOM 756 O O . LEU A 1 95 ? -7.468 -0.276 -7.923 1.00 91.75 95 LEU A O 1
ATOM 760 N N . GLU A 1 96 ? -7.312 -1.805 -9.561 1.00 92.50 96 GLU A N 1
ATOM 761 C CA . GLU A 1 96 ? -8.696 -1.667 -10.018 1.00 92.50 96 GLU A CA 1
ATOM 762 C C . GLU A 1 96 ? -9.728 -2.005 -8.922 1.00 92.50 96 GLU A C 1
ATOM 764 O O . GLU A 1 96 ? -10.717 -1.290 -8.745 1.00 92.50 96 GLU A O 1
ATOM 769 N N . GLU A 1 97 ? -9.512 -3.082 -8.163 1.00 93.06 97 GLU A N 1
ATOM 770 C CA . GLU A 1 97 ? -10.396 -3.476 -7.060 1.00 93.06 97 GLU A CA 1
ATOM 771 C C . GLU A 1 97 ? -10.370 -2.468 -5.907 1.00 93.06 97 GLU A C 1
ATOM 773 O O . GLU A 1 97 ? -11.407 -2.211 -5.292 1.00 93.06 97 GLU A O 1
ATOM 778 N N . ILE A 1 98 ? -9.209 -1.872 -5.633 1.00 90.81 98 ILE A N 1
ATOM 779 C CA . ILE A 1 98 ? -9.048 -0.836 -4.603 1.00 90.81 98 ILE A CA 1
ATOM 780 C C . ILE A 1 98 ? -9.825 0.423 -4.973 1.00 90.81 98 ILE A C 1
ATOM 782 O O . ILE A 1 98 ? -10.478 1.020 -4.119 1.00 90.81 98 ILE A O 1
ATOM 786 N N . GLU A 1 99 ? -9.812 0.809 -6.248 1.00 88.44 99 GLU A N 1
ATOM 787 C CA . GLU A 1 99 ? -10.585 1.956 -6.722 1.00 88.44 99 GLU A CA 1
ATOM 788 C C . GLU A 1 99 ? -12.101 1.763 -6.586 1.00 88.44 99 GLU A C 1
ATOM 790 O O . GLU A 1 99 ? -12.828 2.737 -6.372 1.00 88.44 99 GLU A O 1
ATOM 795 N N . LYS A 1 100 ? -12.578 0.516 -6.697 1.00 87.75 100 LYS A N 1
ATOM 796 C CA . LYS A 1 100 ? -14.006 0.161 -6.665 1.00 87.75 100 LYS A CA 1
ATOM 797 C C . LYS A 1 100 ? -14.574 -0.074 -5.258 1.00 87.75 100 LYS A C 1
ATOM 799 O O . LYS A 1 100 ? -15.795 -0.071 -5.122 1.00 87.75 100 LYS A O 1
ATOM 804 N N . LYS A 1 101 ? -13.731 -0.328 -4.253 1.00 83.06 101 LYS A N 1
ATOM 805 C CA . LYS A 1 101 ? -14.129 -0.658 -2.870 1.00 83.06 101 LYS A CA 1
ATOM 806 C C . LYS A 1 101 ? -14.502 0.567 -2.061 1.00 83.06 101 LYS A C 1
ATOM 808 O O . LYS A 1 101 ? -15.684 0.809 -1.767 1.00 83.06 101 LYS A O 1
#

Radius of gyration: 13.17 Å; chains: 1; bounding box: 34×25×44 Å

Secondary structure (DSSP, 8-state):
----PPEEEE-TT--HHHHHHHHHHHHHHTTT-S-EEEEEEE-SSSSSEEEEEEEE-S-HHHHHHHHHHHHHHHTTSTT--TT-EEEETTEEEEHHHHHH-